Protein AF-A0A8H8D9B3-F1 (afdb_monomer_lite)

Sequence (176 aa):
MEPPSIPLVILVIEILSLIASLVVMVQLITYKSTRGSDQGISGYCIGFIITVSLPLIYLIKLWLFNQAKINNLDVVDYIWAMQKMFVGVQYIPQIMVNLMDDKVNGLHPYWKQLQFGNMAIELVEWIVYGHGVLGDLSFIVPSLPLMIIKDLSLLVVGLQYHLYRHNQPEIHYKEV

pLDDT: mean 77.73, std 14.41, range [35.47, 93.69]

Organism: NCBI:txid273372

Foldseek 3Di:
DPDDDDPPVVVVVVVVVVVVVVVVVVCCVVVVVVADPLDDDDPVVVVVVCVLCVVLVVLVVCVVVVVDPDDPVNSVVSVLLVVLQCLLCVLVSQLVVCVVVVARPDDDPCNLVVVVVVLVVLVCCCVVVVPDDPPPCVSPRRPPVSSVSNVVSSVSSVVSCVRRVPVDDDPPDPDD

Secondary structure (DSSP, 8-state):
----PPPHHHHHHHHHHHHHHHHHHHHHHHTGGGS-SS-S--HHHHHHHHHHHHHHHHHHHHHHTT-S---HHHHHHHHHHHHHHHHHHTTHHHHHHHHHTTS--S--TTHHHHHHHHHHHHHHHHHHHTTTS-TTTTTTSPPHHHHHHHHHHHHHHHHHHHHGGG----------

Radius of gyration: 19.68 Å; chains: 1; bounding box: 45×40×59 Å

Structure (mmCIF, N/CA/C/O backbone):
data_AF-A0A8H8D9B3-F1
#
_entry.id   AF-A0A8H8D9B3-F1
#
loop_
_atom_site.group_PDB
_atom_site.id
_atom_site.type_symbol
_atom_site.label_atom_id
_atom_site.label_alt_id
_atom_site.label_comp_id
_atom_site.label_asym_id
_atom_site.label_entity_id
_atom_site.label_seq_id
_atom_site.pdbx_PDB_ins_code
_atom_site.Cartn_x
_atom_site.Cartn_y
_atom_site.Cartn_z
_atom_site.occupancy
_atom_site.B_iso_or_equiv
_atom_site.auth_seq_id
_atom_site.auth_comp_id
_atom_site.auth_asym_id
_atom_site.auth_atom_id
_atom_site.pdbx_PDB_model_num
ATOM 1 N N . MET A 1 1 ? 5.055 0.680 -33.812 1.00 40.69 1 MET A N 1
ATOM 2 C CA . MET A 1 1 ? 4.527 0.269 -32.500 1.00 40.69 1 MET A CA 1
ATOM 3 C C . MET A 1 1 ? 4.035 1.533 -31.836 1.00 40.69 1 MET A C 1
ATOM 5 O O . MET A 1 1 ? 4.848 2.422 -31.614 1.00 40.69 1 MET A O 1
ATOM 9 N N . GLU A 1 2 ? 2.723 1.673 -31.664 1.00 35.47 2 GLU A N 1
ATOM 10 C CA . GLU A 1 2 ? 2.189 2.752 -30.831 1.00 35.47 2 GLU A CA 1
ATOM 11 C C . GLU A 1 2 ? 2.666 2.537 -29.390 1.00 35.47 2 GLU A C 1
ATOM 13 O O . GLU A 1 2 ? 2.746 1.387 -28.948 1.00 35.47 2 GLU A O 1
ATOM 18 N N . PRO A 1 3 ? 3.053 3.604 -28.674 1.00 45.00 3 PRO A N 1
ATOM 19 C CA . PRO A 1 3 ? 3.399 3.483 -27.270 1.00 45.00 3 PRO A CA 1
ATOM 20 C C . PRO A 1 3 ? 2.162 3.014 -26.489 1.00 45.00 3 PRO A C 1
ATOM 22 O O . PRO A 1 3 ? 1.056 3.468 -26.795 1.00 45.00 3 PRO A O 1
ATOM 25 N N . PRO A 1 4 ? 2.317 2.135 -25.485 1.00 54.22 4 PRO A N 1
ATOM 26 C CA . PRO A 1 4 ? 1.202 1.734 -24.638 1.00 54.22 4 PRO A CA 1
ATOM 27 C C . PRO A 1 4 ? 0.581 2.982 -23.997 1.00 54.22 4 PRO A C 1
ATOM 29 O O . PRO A 1 4 ? 1.232 3.704 -23.241 1.00 54.22 4 PRO A O 1
ATOM 32 N N . SER A 1 5 ? -0.672 3.274 -24.342 1.00 59.72 5 SER A N 1
ATOM 33 C CA . SER A 1 5 ? -1.415 4.408 -23.797 1.00 59.72 5 SER A CA 1
ATOM 34 C C . SER A 1 5 ? -2.150 3.973 -22.533 1.00 59.72 5 SER A C 1
ATOM 36 O O . SER A 1 5 ? -3.022 3.105 -22.598 1.00 59.72 5 SER A O 1
ATOM 38 N N . ILE A 1 6 ? -1.836 4.587 -21.391 1.00 65.81 6 ILE A N 1
ATOM 39 C CA . ILE A 1 6 ? -2.588 4.373 -20.149 1.00 65.81 6 ILE A CA 1
ATOM 40 C C . ILE A 1 6 ? -4.024 4.887 -20.362 1.00 65.81 6 ILE A C 1
ATOM 42 O O . ILE A 1 6 ? -4.196 6.053 -20.732 1.00 65.81 6 ILE A O 1
ATOM 46 N N . PRO A 1 7 ? -5.064 4.065 -20.131 1.00 76.44 7 PRO A N 1
ATOM 47 C CA . PRO A 1 7 ? -6.448 4.507 -20.237 1.00 76.44 7 PRO A CA 1
ATOM 48 C C . PRO A 1 7 ? -6.727 5.718 -19.336 1.00 76.44 7 PRO A C 1
ATOM 50 O O . PRO A 1 7 ? -6.437 5.689 -18.139 1.00 76.44 7 PRO A O 1
ATOM 53 N N . LEU A 1 8 ? -7.358 6.761 -19.888 1.00 78.38 8 LEU A N 1
ATOM 54 C CA . LEU A 1 8 ? -7.696 7.998 -19.164 1.00 78.38 8 LEU A CA 1
ATOM 55 C C . LEU A 1 8 ? -8.462 7.731 -17.857 1.00 78.38 8 LEU A C 1
ATOM 57 O O . LEU A 1 8 ? -8.258 8.418 -16.863 1.00 78.38 8 LEU A O 1
ATOM 61 N N . VAL A 1 9 ? -9.320 6.708 -17.850 1.00 77.69 9 VAL A N 1
ATOM 62 C CA . VAL A 1 9 ? -10.098 6.302 -16.672 1.00 77.69 9 VAL A CA 1
ATOM 63 C C . VAL A 1 9 ? -9.190 5.895 -15.509 1.00 77.69 9 VAL A C 1
ATOM 65 O O . VAL A 1 9 ? -9.434 6.315 -14.382 1.00 77.69 9 VAL A O 1
ATOM 68 N N . ILE A 1 10 ? -8.119 5.140 -15.777 1.00 76.44 10 ILE A N 1
ATOM 69 C CA . ILE A 1 10 ? -7.156 4.718 -14.749 1.00 76.44 10 ILE A CA 1
ATOM 70 C C . ILE A 1 10 ? -6.445 5.945 -14.180 1.00 76.44 10 ILE A C 1
ATOM 72 O O . ILE A 1 10 ? -6.367 6.105 -12.966 1.00 76.44 10 ILE A O 1
ATOM 76 N N . LEU A 1 11 ? -6.017 6.865 -15.050 1.00 78.12 11 LEU A N 1
ATOM 77 C CA . LEU A 1 11 ? -5.363 8.103 -14.628 1.00 78.12 11 LEU A CA 1
ATOM 78 C C . LEU A 1 11 ? -6.261 8.949 -13.709 1.00 78.12 11 LEU A C 1
ATOM 80 O O . LEU A 1 11 ? -5.798 9.464 -12.694 1.00 78.12 11 LEU A O 1
ATOM 84 N N . VAL A 1 12 ? -7.549 9.079 -14.039 1.00 84.69 12 VAL A N 1
ATOM 85 C CA . VAL A 1 12 ? -8.512 9.820 -13.209 1.00 84.69 12 VAL A CA 1
ATOM 86 C C . VAL A 1 12 ? -8.692 9.157 -11.841 1.00 84.69 12 VAL A C 1
ATOM 88 O O . VAL A 1 12 ? -8.694 9.854 -10.827 1.00 84.69 12 VAL A O 1
ATOM 91 N N . ILE A 1 13 ? -8.806 7.826 -11.790 1.00 83.69 13 ILE A N 1
ATOM 92 C CA . ILE A 1 13 ? -8.944 7.076 -10.532 1.00 83.69 13 ILE A CA 1
ATOM 93 C C . ILE A 1 13 ? -7.704 7.248 -9.644 1.00 83.69 13 ILE A C 1
ATOM 95 O O . ILE A 1 13 ? -7.845 7.490 -8.443 1.00 83.69 13 ILE A O 1
ATOM 99 N N . GLU A 1 14 ? -6.503 7.184 -10.218 1.00 82.12 14 GLU A N 1
ATOM 100 C CA . GLU A 1 14 ? -5.243 7.393 -9.493 1.00 82.12 14 GLU A CA 1
ATOM 101 C C . GLU A 1 14 ? -5.147 8.815 -8.918 1.00 82.12 14 GLU A C 1
ATOM 103 O O . GLU A 1 14 ? -4.810 8.999 -7.747 1.00 82.12 14 GLU A O 1
ATOM 108 N N . ILE A 1 15 ? -5.538 9.838 -9.689 1.00 87.94 15 ILE A N 1
ATOM 109 C CA . ILE A 1 15 ? -5.563 11.231 -9.211 1.00 87.94 15 ILE A CA 1
ATOM 110 C C . ILE A 1 15 ? -6.552 11.398 -8.050 1.00 87.94 15 ILE A C 1
ATOM 112 O O . ILE A 1 15 ? -6.224 12.027 -7.042 1.00 87.94 15 ILE A O 1
ATOM 116 N N . LEU A 1 16 ? -7.754 10.827 -8.156 1.00 90.38 16 LEU A N 1
ATOM 117 C CA . LEU A 1 16 ? -8.741 10.877 -7.073 1.00 90.38 16 LEU A CA 1
ATOM 118 C C . LEU A 1 16 ? -8.245 10.147 -5.818 1.00 90.38 16 LEU A C 1
ATOM 120 O O . LEU A 1 16 ? -8.429 10.644 -4.705 1.00 90.38 16 LEU A O 1
ATOM 124 N N . SER A 1 17 ? -7.572 9.010 -5.992 1.00 86.19 17 SER A N 1
ATOM 125 C CA . SER A 1 17 ? -6.984 8.229 -4.897 1.00 86.19 17 SER A CA 1
ATOM 126 C C . SER A 1 17 ? -5.863 8.994 -4.196 1.00 86.19 17 SER A C 1
ATOM 128 O O . SER A 1 17 ? -5.788 9.004 -2.963 1.00 86.19 17 SER A O 1
ATOM 130 N N . LEU A 1 18 ? -5.036 9.707 -4.963 1.00 87.94 18 LEU A N 1
ATOM 131 C CA . LEU A 1 18 ? -4.006 10.594 -4.433 1.00 87.94 18 LEU A CA 1
ATOM 132 C C . LEU A 1 18 ? -4.623 11.729 -3.606 1.00 87.94 18 LEU A C 1
ATOM 134 O O . LEU A 1 18 ? -4.184 11.974 -2.482 1.00 87.94 18 LEU A O 1
ATOM 138 N N . ILE A 1 19 ? -5.664 12.390 -4.122 1.00 93.06 19 ILE A N 1
ATOM 139 C CA . ILE A 1 19 ? -6.368 13.463 -3.403 1.00 93.06 19 ILE A CA 1
ATOM 140 C C . ILE A 1 19 ? -6.949 12.933 -2.087 1.00 93.06 19 ILE A C 1
ATOM 142 O O . ILE A 1 19 ? -6.719 13.529 -1.035 1.00 93.06 19 ILE A O 1
ATOM 146 N N . ALA A 1 20 ? -7.649 11.795 -2.118 1.00 90.50 20 ALA A N 1
ATOM 147 C CA . ALA A 1 20 ? -8.200 11.170 -0.916 1.00 90.50 20 ALA A CA 1
ATOM 148 C C . ALA A 1 20 ? -7.103 10.838 0.112 1.00 90.50 20 ALA A C 1
ATOM 150 O O . ALA A 1 20 ? -7.247 11.142 1.297 1.00 90.50 20 ALA A O 1
ATOM 151 N N . SER A 1 21 ? -5.973 10.291 -0.344 1.00 86.81 21 SER A N 1
ATOM 152 C CA . SER A 1 21 ? -4.827 9.961 0.511 1.00 86.81 21 SER A CA 1
ATOM 153 C C . SER A 1 21 ? -4.216 11.204 1.163 1.00 86.81 21 SER A C 1
ATOM 155 O O . SER A 1 21 ? -3.914 11.185 2.356 1.00 86.81 21 SER A O 1
ATOM 157 N N . LEU A 1 22 ? -4.082 12.308 0.420 1.00 90.38 22 LEU A N 1
ATOM 158 C CA . LEU A 1 22 ? -3.598 13.585 0.952 1.00 90.38 22 LEU A CA 1
ATOM 159 C C . LEU A 1 22 ? -4.545 14.155 2.011 1.00 90.38 22 LEU A C 1
ATOM 161 O O . LEU A 1 22 ? -4.083 14.608 3.056 1.00 90.38 22 LEU A O 1
ATOM 165 N N . VAL A 1 23 ? -5.860 14.090 1.780 1.00 90.25 23 VAL A N 1
ATOM 166 C CA . VAL A 1 23 ? -6.866 14.536 2.757 1.00 90.25 23 VAL A CA 1
ATOM 167 C C . VAL A 1 23 ? -6.754 13.739 4.057 1.00 90.25 23 VAL A C 1
ATOM 169 O O . VAL A 1 23 ? -6.704 14.339 5.132 1.00 90.25 23 VAL A O 1
ATOM 172 N N . VAL A 1 24 ? -6.642 12.409 3.979 1.00 85.75 24 VAL A N 1
ATOM 173 C CA . VAL A 1 24 ? -6.443 11.551 5.162 1.00 85.75 24 VAL A CA 1
ATOM 174 C C . VAL A 1 24 ? -5.131 11.893 5.873 1.00 85.75 24 VAL A C 1
ATOM 176 O O . VAL A 1 24 ? -5.094 11.987 7.100 1.00 85.75 24 VAL A O 1
ATOM 179 N N . MET A 1 25 ? -4.055 12.147 5.125 1.00 85.00 25 MET A N 1
ATOM 180 C CA . MET A 1 25 ? -2.764 12.530 5.700 1.00 85.00 25 MET A CA 1
ATOM 181 C C . MET A 1 25 ? -2.847 13.863 6.459 1.00 85.00 25 MET A C 1
ATOM 183 O O . MET A 1 25 ? -2.350 13.972 7.580 1.00 85.00 25 MET A O 1
ATOM 187 N N . VAL A 1 26 ? -3.531 14.860 5.889 1.00 87.25 26 VAL A N 1
ATOM 188 C CA . VAL A 1 26 ? -3.797 16.145 6.552 1.00 87.25 26 VAL A CA 1
ATOM 189 C C . VAL A 1 26 ? -4.636 15.935 7.812 1.00 87.25 26 VAL A C 1
ATOM 191 O O . VAL A 1 26 ? -4.305 16.493 8.856 1.00 87.25 26 VAL A O 1
ATOM 194 N N . GLN A 1 27 ? -5.671 15.091 7.766 1.00 84.31 27 GLN A N 1
ATOM 195 C CA . GLN A 1 27 ? -6.473 14.765 8.948 1.00 84.31 27 GLN A CA 1
ATOM 196 C C . GLN A 1 27 ? -5.632 14.138 10.067 1.00 84.31 27 GLN A C 1
ATOM 198 O O . GLN A 1 27 ? -5.770 14.549 11.217 1.00 84.31 27 GLN A O 1
ATOM 203 N N . LEU A 1 28 ? -4.716 13.217 9.751 1.00 79.31 28 LEU A N 1
ATOM 204 C CA . LEU A 1 28 ? -3.810 12.618 10.742 1.00 79.31 28 LEU A CA 1
ATOM 205 C C . LEU A 1 28 ? -2.885 13.654 11.406 1.00 79.31 28 LEU A C 1
ATOM 207 O O . LEU A 1 28 ? -2.519 13.502 12.574 1.00 79.31 28 LEU A O 1
ATOM 211 N N . ILE A 1 29 ? -2.503 14.711 10.682 1.00 83.12 29 ILE A N 1
ATOM 212 C CA . ILE A 1 29 ? -1.671 15.801 11.211 1.00 83.12 29 ILE A CA 1
ATOM 213 C C . ILE A 1 29 ? -2.503 16.788 12.042 1.00 83.12 29 ILE A C 1
ATOM 215 O O . ILE A 1 29 ? -2.019 17.261 13.073 1.00 83.12 29 ILE A O 1
ATOM 219 N N . THR A 1 30 ? -3.729 17.096 11.618 1.00 85.06 30 THR A N 1
ATOM 220 C CA . THR A 1 30 ? -4.612 18.059 12.293 1.00 85.06 30 THR A CA 1
ATOM 221 C C . THR A 1 30 ? -5.234 17.472 13.561 1.00 85.06 30 THR A C 1
ATOM 223 O O . THR A 1 30 ? -5.217 18.113 14.608 1.00 85.06 30 THR A O 1
ATOM 226 N N . TYR A 1 31 ? -5.721 16.230 13.518 1.00 78.56 31 TYR A N 1
ATOM 227 C CA . TYR A 1 31 ? -6.443 15.584 14.622 1.00 78.56 31 TYR A CA 1
ATOM 228 C C . TYR A 1 31 ? -5.543 14.711 15.506 1.00 78.56 31 TYR A C 1
ATOM 230 O O . TYR A 1 31 ? -5.946 13.646 15.980 1.00 78.56 31 TYR A O 1
ATOM 238 N N . LYS A 1 32 ? -4.322 15.183 15.788 1.00 74.50 32 LYS A N 1
ATOM 239 C CA . LYS A 1 32 ? -3.352 14.479 16.649 1.00 74.50 32 LYS A CA 1
ATOM 240 C C . LYS A 1 32 ? -3.895 14.144 18.039 1.00 74.50 32 LYS A C 1
ATOM 242 O O . LYS A 1 32 ? -3.459 13.162 18.623 1.00 74.50 32 LYS A O 1
ATOM 247 N N . SER A 1 33 ? -4.838 14.929 18.560 1.00 71.25 33 SER A N 1
ATOM 248 C CA . SER A 1 33 ? -5.466 14.706 19.869 1.00 71.25 33 SER A CA 1
ATOM 249 C C . SER A 1 33 ? -6.390 13.484 19.924 1.00 71.25 33 SER A C 1
ATOM 251 O O . SER A 1 33 ? -6.690 13.018 21.016 1.00 71.25 33 SER A O 1
ATOM 253 N N . THR A 1 34 ? -6.837 12.970 18.773 1.00 70.81 34 THR A N 1
ATOM 254 C CA . THR A 1 34 ? -7.728 11.794 18.671 1.00 70.81 34 THR A CA 1
ATOM 255 C C . THR A 1 34 ? -6.976 10.481 18.439 1.00 70.81 34 THR A C 1
ATOM 257 O O . THR A 1 34 ? -7.575 9.408 18.409 1.00 70.81 34 THR A O 1
ATOM 260 N N . ARG A 1 35 ? -5.653 10.569 18.270 1.00 69.38 35 ARG A N 1
ATOM 261 C CA . ARG A 1 35 ? -4.747 9.447 18.025 1.00 69.38 35 ARG A CA 1
ATOM 262 C C . ARG A 1 35 ? -4.555 8.646 19.320 1.00 69.38 35 ARG A C 1
ATOM 264 O O . ARG A 1 35 ? -4.325 9.235 20.374 1.00 69.38 35 ARG A O 1
ATOM 271 N N . GLY A 1 36 ? -4.624 7.315 19.235 1.00 66.88 36 GLY A N 1
ATOM 272 C CA . GLY A 1 36 ? -4.219 6.42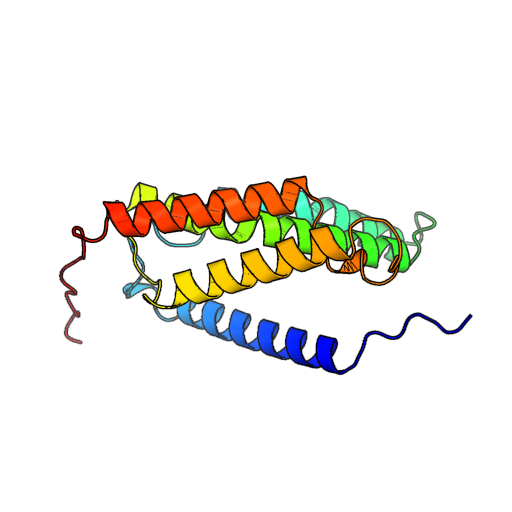2 20.331 1.00 66.88 36 GLY A CA 1
ATOM 273 C C . GLY A 1 36 ? -2.746 6.615 20.721 1.00 66.88 36 GLY A C 1
ATOM 274 O O . GLY A 1 36 ? -1.968 7.151 19.931 1.00 66.88 36 GLY A O 1
ATOM 275 N N . SER A 1 37 ? -2.355 6.170 21.919 1.00 68.94 37 SER A N 1
ATOM 276 C CA . SER A 1 37 ? -0.962 6.230 22.400 1.00 68.94 37 SER A CA 1
ATO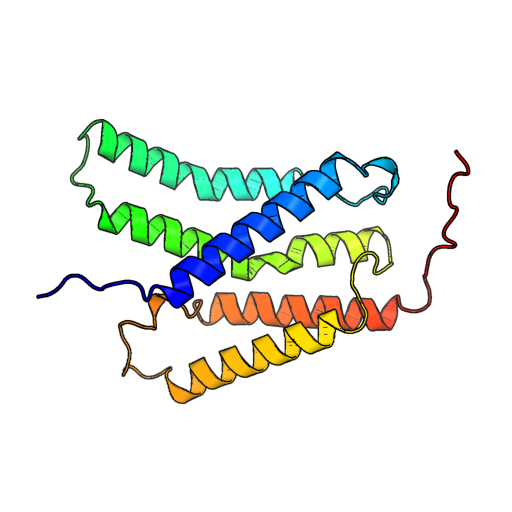M 277 C C . SER A 1 37 ? 0.019 5.599 21.413 1.00 68.94 37 SER A C 1
ATOM 279 O O . SER A 1 37 ? 1.091 6.153 21.173 1.00 68.94 37 SER A O 1
ATOM 281 N N . ASP A 1 38 ? -0.400 4.496 20.794 1.00 70.44 38 ASP A N 1
ATOM 282 C CA . ASP A 1 38 ? 0.433 3.653 19.936 1.00 70.44 38 ASP A CA 1
ATOM 283 C C . ASP A 1 38 ? 0.128 3.828 18.444 1.00 70.44 38 ASP A C 1
ATOM 285 O O . ASP A 1 38 ? 0.841 3.337 17.567 1.00 70.44 38 ASP A O 1
ATOM 289 N N . GLN A 1 39 ? -0.911 4.598 18.121 1.00 71.19 39 GLN A N 1
ATOM 290 C CA . GLN A 1 39 ? -1.177 4.999 16.748 1.00 71.19 39 GLN A CA 1
ATOM 291 C C . GLN A 1 39 ? -0.098 5.962 16.289 1.00 71.19 39 GLN A C 1
ATOM 293 O O . GLN A 1 39 ? 0.402 6.706 17.113 1.00 71.19 39 GLN A O 1
ATOM 298 N N . GLY A 1 40 ? 0.228 5.957 14.993 1.00 69.56 40 GLY A N 1
ATOM 299 C CA . GLY A 1 40 ? 0.910 6.970 14.172 1.00 69.56 40 GLY A CA 1
ATOM 300 C C . GLY A 1 40 ? 2.366 6.698 13.782 1.00 69.56 40 GLY A C 1
ATOM 301 O O . GLY A 1 40 ? 2.720 5.542 13.602 1.00 69.56 40 GLY A O 1
ATOM 302 N N . ILE A 1 41 ? 3.159 7.737 13.456 1.00 71.88 41 ILE A N 1
ATOM 303 C CA . ILE A 1 41 ? 4.347 7.549 12.590 1.00 71.88 41 ILE A CA 1
ATOM 304 C C . ILE A 1 41 ? 5.393 6.628 13.241 1.00 71.88 41 ILE A C 1
ATOM 306 O O . ILE A 1 41 ? 6.125 7.035 14.140 1.00 71.88 41 ILE A O 1
ATOM 310 N N . SER A 1 42 ? 5.466 5.393 12.743 1.00 78.06 42 SER A N 1
ATOM 311 C CA . SER A 1 42 ? 6.380 4.356 13.215 1.00 78.06 42 SER A CA 1
ATOM 312 C C . SER A 1 42 ? 7.765 4.513 12.588 1.00 78.06 42 SER A C 1
ATOM 314 O O . SER A 1 42 ? 7.902 4.582 11.364 1.00 78.06 42 SER A O 1
ATOM 316 N N . GLY A 1 43 ? 8.807 4.497 13.426 1.00 81.06 43 GLY A N 1
ATOM 317 C CA . GLY A 1 43 ? 10.203 4.522 12.976 1.00 81.06 43 GLY A CA 1
ATOM 318 C C . GLY A 1 43 ? 10.559 3.343 12.065 1.00 81.06 43 GLY A C 1
ATOM 319 O O . GLY A 1 43 ? 11.309 3.520 11.110 1.00 81.06 43 GLY A O 1
ATOM 320 N N . TYR A 1 44 ? 9.958 2.167 12.284 1.00 84.25 44 TYR A N 1
ATOM 321 C CA . TYR A 1 44 ? 10.142 1.003 11.410 1.00 84.25 44 TYR A CA 1
ATOM 322 C C . TYR A 1 44 ? 9.548 1.227 10.016 1.00 84.25 44 TYR A C 1
ATOM 324 O O . TYR A 1 44 ? 10.176 0.876 9.020 1.00 84.25 44 TYR A O 1
ATOM 332 N N . CYS A 1 45 ? 8.374 1.862 9.932 1.00 84.62 45 CYS A N 1
ATOM 333 C CA . CYS A 1 45 ? 7.762 2.216 8.649 1.00 84.62 45 CYS A CA 1
ATOM 334 C C . CYS A 1 45 ? 8.590 3.278 7.912 1.00 84.62 45 CYS A C 1
ATOM 336 O O . CYS A 1 45 ? 8.788 3.162 6.706 1.00 84.62 45 CYS A O 1
ATOM 338 N N . ILE A 1 46 ? 9.129 4.272 8.629 1.00 87.69 46 ILE A N 1
ATOM 339 C CA . ILE A 1 46 ? 10.061 5.253 8.049 1.00 87.69 46 ILE A CA 1
ATOM 340 C C . ILE A 1 46 ? 11.313 4.549 7.517 1.00 87.69 46 ILE A C 1
ATOM 342 O O . ILE A 1 46 ? 11.700 4.779 6.375 1.00 87.69 46 ILE A O 1
ATOM 346 N N . GLY A 1 47 ? 11.929 3.677 8.322 1.00 90.31 47 GLY A N 1
ATOM 347 C CA . GLY A 1 47 ? 13.111 2.914 7.924 1.00 90.31 47 GLY A CA 1
ATOM 348 C C . GLY A 1 47 ? 12.856 2.092 6.663 1.00 90.31 47 GLY A C 1
ATOM 349 O O . GLY A 1 47 ? 13.627 2.178 5.714 1.00 90.31 47 GLY A O 1
ATOM 350 N N . PHE A 1 48 ? 11.724 1.388 6.608 1.00 89.00 48 PHE A N 1
ATOM 351 C CA . PHE A 1 48 ? 11.284 0.649 5.427 1.00 89.00 48 PHE A CA 1
ATOM 352 C C . PHE A 1 48 ? 11.132 1.548 4.191 1.00 89.00 48 PHE A C 1
ATOM 354 O O . PHE A 1 48 ? 11.695 1.238 3.142 1.00 89.00 48 PHE A O 1
ATOM 361 N N . ILE A 1 49 ? 10.440 2.688 4.313 1.00 90.50 49 ILE A N 1
ATOM 362 C CA . ILE A 1 49 ? 10.279 3.651 3.212 1.00 90.50 49 ILE A CA 1
ATOM 363 C C . ILE A 1 49 ? 11.647 4.131 2.718 1.00 90.50 49 ILE A C 1
ATOM 365 O O . ILE A 1 49 ? 11.879 4.154 1.510 1.00 90.50 49 ILE A O 1
ATOM 369 N N . ILE A 1 50 ? 12.569 4.469 3.626 1.00 93.25 50 ILE A N 1
ATOM 370 C CA . ILE A 1 50 ? 13.930 4.895 3.277 1.00 93.25 50 ILE A CA 1
ATOM 371 C C . ILE A 1 50 ? 14.661 3.781 2.524 1.00 93.25 50 ILE A C 1
ATOM 373 O O . ILE A 1 50 ? 15.193 4.033 1.445 1.00 93.25 50 ILE A O 1
ATOM 377 N N . THR A 1 51 ? 14.660 2.552 3.042 1.00 93.06 51 THR A N 1
ATOM 378 C CA . THR A 1 51 ? 15.340 1.412 2.412 1.00 93.06 51 THR A CA 1
ATOM 379 C C . THR A 1 51 ? 14.833 1.150 0.996 1.00 93.06 51 THR A C 1
ATOM 381 O O . THR A 1 51 ? 15.638 0.921 0.099 1.00 93.06 51 THR A O 1
ATOM 384 N N . VAL A 1 52 ? 13.520 1.228 0.773 1.00 90.62 52 VAL A N 1
ATOM 385 C CA . VAL A 1 52 ? 12.910 0.998 -0.547 1.00 90.62 52 VAL A CA 1
ATOM 386 C C . VAL A 1 52 ? 13.142 2.178 -1.504 1.00 90.62 52 VAL A C 1
ATOM 388 O O . VAL A 1 52 ? 13.313 1.975 -2.707 1.00 90.62 52 VAL A O 1
ATOM 391 N N . SER A 1 53 ? 13.194 3.408 -0.982 1.00 91.50 53 SER A N 1
ATOM 392 C CA . SER A 1 53 ? 13.367 4.632 -1.784 1.00 91.50 53 SER A CA 1
ATOM 393 C C . SER A 1 53 ? 14.828 4.929 -2.134 1.00 91.50 53 SER A C 1
ATOM 395 O O . SER A 1 53 ? 15.099 5.598 -3.129 1.00 91.50 53 SER A O 1
ATOM 397 N N . LEU A 1 54 ? 15.789 4.441 -1.344 1.00 93.69 54 LEU A N 1
ATOM 398 C CA . LEU A 1 54 ? 17.220 4.685 -1.557 1.00 93.69 54 LEU A CA 1
ATOM 399 C C . LEU A 1 54 ? 17.717 4.243 -2.948 1.00 93.69 54 LEU A C 1
ATOM 401 O O . LEU A 1 54 ? 18.387 5.046 -3.605 1.00 93.69 54 LEU A O 1
ATOM 405 N N . PRO A 1 55 ? 17.386 3.037 -3.454 1.00 91.31 55 PRO A N 1
ATOM 406 C CA . PRO A 1 55 ? 17.781 2.646 -4.802 1.00 91.31 55 PRO A CA 1
ATOM 407 C C . PRO A 1 55 ? 17.099 3.487 -5.888 1.00 91.31 55 PRO A C 1
ATOM 409 O O . PRO A 1 55 ? 17.746 3.784 -6.886 1.00 91.31 55 PRO A O 1
ATOM 412 N N . LEU A 1 56 ? 15.859 3.957 -5.685 1.00 90.38 56 LEU A N 1
ATOM 413 C CA . LEU A 1 56 ? 15.210 4.889 -6.620 1.00 90.38 56 LEU A CA 1
ATOM 414 C C . LEU A 1 56 ? 15.986 6.206 -6.709 1.00 90.38 56 LEU A C 1
ATOM 416 O O . LEU A 1 56 ? 16.285 6.675 -7.803 1.00 90.38 56 LEU A O 1
ATOM 420 N N . ILE A 1 57 ? 16.360 6.785 -5.564 1.00 91.44 57 ILE A N 1
ATOM 421 C CA . ILE A 1 57 ? 17.174 8.010 -5.516 1.00 91.44 57 ILE A CA 1
ATOM 422 C C . ILE A 1 57 ? 18.510 7.786 -6.234 1.00 91.44 57 ILE A C 1
ATOM 424 O O . ILE A 1 57 ? 18.976 8.651 -6.978 1.00 91.44 57 ILE A O 1
ATOM 428 N N . TYR A 1 58 ? 19.119 6.614 -6.045 1.00 90.94 58 TYR A N 1
ATOM 429 C CA . TYR A 1 58 ? 20.357 6.246 -6.720 1.00 90.94 58 TYR A CA 1
ATOM 430 C C . TYR A 1 58 ? 20.183 6.107 -8.243 1.00 90.94 58 TYR A C 1
ATOM 432 O O . TYR A 1 58 ? 20.997 6.652 -8.989 1.00 90.94 58 TYR A O 1
ATOM 440 N N . LEU A 1 59 ? 19.109 5.465 -8.715 1.00 89.00 59 LEU A N 1
ATOM 441 C CA . LEU A 1 5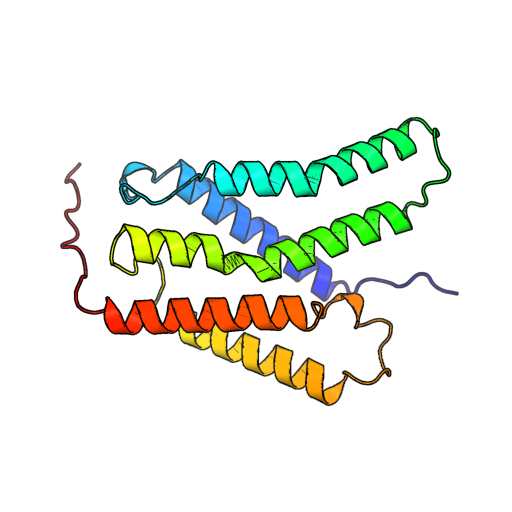9 ? 18.777 5.360 -10.141 1.00 89.00 59 LEU A CA 1
ATOM 442 C C . LEU A 1 59 ? 18.526 6.737 -10.764 1.00 89.00 59 LEU A C 1
ATOM 444 O O . LEU A 1 59 ? 19.100 7.051 -11.805 1.00 89.00 59 LEU A O 1
ATOM 448 N N . ILE A 1 60 ? 17.748 7.595 -10.097 1.00 88.31 60 ILE A N 1
ATOM 449 C CA . ILE A 1 60 ? 17.491 8.972 -10.542 1.00 88.31 60 ILE A CA 1
ATOM 450 C C . ILE A 1 60 ? 18.800 9.757 -10.638 1.00 88.31 60 ILE A C 1
ATOM 452 O O . ILE A 1 60 ? 19.020 10.465 -11.617 1.00 88.31 60 ILE A O 1
ATOM 456 N N . LYS A 1 61 ? 19.701 9.617 -9.659 1.00 90.94 61 LYS A N 1
ATOM 457 C CA . LYS A 1 61 ? 21.028 10.240 -9.713 1.00 90.94 61 LYS A CA 1
ATOM 458 C C . LYS A 1 61 ? 21.807 9.757 -10.939 1.00 90.94 61 LYS A C 1
ATOM 460 O O . LYS A 1 61 ? 22.298 10.576 -11.710 1.00 90.94 61 LYS A O 1
ATOM 465 N N . LEU A 1 62 ? 21.938 8.445 -11.124 1.00 88.81 62 LEU A N 1
ATOM 466 C CA . LEU A 1 62 ? 22.676 7.880 -12.256 1.00 88.81 62 LEU A CA 1
ATOM 467 C C . LEU A 1 62 ? 22.105 8.342 -13.608 1.00 88.81 62 LEU A C 1
ATOM 469 O O . LEU A 1 62 ? 22.883 8.607 -14.526 1.00 88.81 62 LEU A O 1
ATOM 473 N N . TRP A 1 63 ? 20.780 8.488 -13.695 1.00 85.38 63 TRP A N 1
ATOM 474 C CA . TRP A 1 63 ? 20.064 9.005 -14.859 1.00 85.38 63 TRP A CA 1
ATOM 475 C C . TRP A 1 63 ? 20.337 10.498 -15.098 1.00 85.38 63 TRP A C 1
ATOM 477 O O . TRP A 1 63 ? 20.808 10.867 -16.169 1.00 85.38 63 TRP A O 1
ATOM 487 N N . LEU A 1 64 ? 20.151 11.356 -14.086 1.00 87.75 64 LEU A N 1
ATOM 488 C CA . LEU A 1 64 ? 20.373 12.808 -14.193 1.00 87.75 64 LEU A CA 1
ATOM 489 C C . LEU A 1 64 ? 21.820 13.170 -14.555 1.00 87.75 64 LEU A C 1
ATOM 491 O O . LEU A 1 64 ? 22.056 14.136 -15.278 1.00 87.75 64 LEU A O 1
ATOM 495 N N . PHE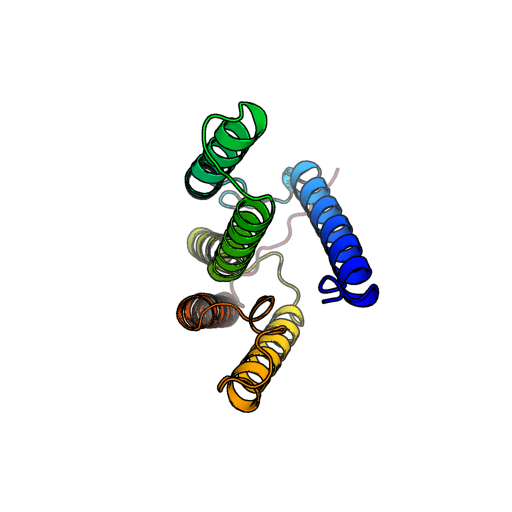 A 1 65 ? 22.791 12.409 -14.045 1.00 90.38 65 PHE A N 1
ATOM 496 C CA . PHE A 1 65 ? 24.216 12.656 -14.279 1.00 90.38 65 PHE A CA 1
ATOM 497 C C . PHE A 1 65 ? 24.801 11.832 -15.438 1.00 90.38 65 PHE A C 1
ATOM 499 O O . PHE A 1 65 ? 26.017 11.859 -15.627 1.00 90.38 65 PHE A O 1
ATOM 506 N N . ASN A 1 66 ? 23.974 11.107 -16.206 1.00 83.38 66 ASN A N 1
ATOM 507 C CA . ASN A 1 66 ? 24.396 10.254 -17.328 1.00 83.38 66 ASN A CA 1
ATOM 508 C C . ASN A 1 66 ? 25.547 9.284 -16.977 1.00 83.38 66 ASN A C 1
ATOM 510 O O . ASN A 1 66 ? 26.414 8.996 -17.802 1.00 83.38 66 ASN A O 1
ATOM 514 N N . GLN A 1 67 ? 25.581 8.787 -15.738 1.00 84.44 67 GLN A N 1
ATOM 515 C CA . GLN A 1 67 ? 26.659 7.921 -15.236 1.00 84.44 67 GLN A CA 1
ATOM 516 C C . GLN A 1 67 ? 26.474 6.452 -15.644 1.00 84.44 67 GLN A C 1
ATOM 518 O O . GLN A 1 67 ? 27.416 5.665 -15.570 1.00 84.44 67 GLN A O 1
ATOM 523 N N . ALA A 1 68 ? 25.271 6.086 -16.086 1.00 80.69 68 ALA A N 1
ATOM 524 C CA . ALA A 1 68 ? 24.925 4.771 -16.607 1.00 80.69 68 ALA A CA 1
ATOM 525 C C . ALA A 1 68 ? 23.878 4.907 -17.724 1.00 80.69 68 ALA A C 1
ATOM 527 O O . ALA A 1 68 ? 23.161 5.906 -17.797 1.00 80.69 68 ALA A O 1
ATOM 528 N N . LYS A 1 69 ? 23.763 3.890 -18.586 1.00 79.69 69 LYS A N 1
ATOM 529 C CA . LYS A 1 69 ? 22.666 3.791 -19.560 1.00 79.69 69 LYS A CA 1
ATOM 530 C C . LYS A 1 69 ? 21.391 3.354 -18.834 1.00 79.69 69 LYS A C 1
ATOM 532 O O . LYS A 1 69 ? 21.065 2.175 -18.848 1.00 79.69 69 LYS A O 1
ATOM 537 N N . ILE A 1 70 ? 20.729 4.296 -18.170 1.00 79.81 70 ILE A N 1
ATOM 538 C CA . ILE A 1 70 ? 19.414 4.088 -17.557 1.00 79.81 70 ILE A CA 1
ATOM 539 C C . ILE A 1 70 ? 18.358 4.576 -18.535 1.00 79.81 70 ILE A C 1
ATOM 541 O O . ILE A 1 70 ? 18.392 5.726 -18.975 1.00 79.81 70 ILE A O 1
ATOM 545 N N . ASN A 1 71 ? 17.431 3.695 -18.883 1.00 82.00 71 ASN A N 1
ATOM 546 C CA . ASN A 1 71 ? 16.269 4.048 -19.670 1.00 82.00 71 ASN A CA 1
ATOM 547 C C . ASN A 1 71 ? 15.177 4.614 -18.751 1.00 82.00 71 ASN A C 1
ATOM 549 O O . ASN A 1 71 ? 15.048 4.215 -17.596 1.00 82.00 71 ASN A O 1
ATOM 553 N N . ASN A 1 72 ? 14.336 5.509 -19.270 1.00 80.44 72 ASN A N 1
ATOM 554 C CA . ASN A 1 72 ? 13.177 6.013 -18.527 1.00 80.44 72 ASN A CA 1
ATOM 555 C C . ASN A 1 72 ? 12.241 4.868 -18.104 1.00 80.44 72 ASN A C 1
ATOM 557 O O . ASN A 1 72 ? 11.609 4.952 -17.055 1.00 80.44 72 ASN A O 1
ATOM 561 N N . LEU A 1 73 ? 12.196 3.792 -18.898 1.00 81.19 73 LEU A N 1
ATOM 562 C CA . LEU A 1 73 ? 11.468 2.566 -18.568 1.00 81.19 73 LEU A CA 1
ATOM 563 C C . LEU A 1 73 ? 11.976 1.916 -17.273 1.00 81.19 73 LEU A C 1
ATOM 565 O O . LEU A 1 73 ? 11.154 1.528 -16.456 1.00 81.19 73 LEU A O 1
ATOM 569 N N . ASP A 1 74 ? 13.287 1.906 -17.016 1.00 81.94 74 ASP A N 1
ATOM 570 C CA . ASP A 1 74 ? 13.848 1.297 -15.799 1.00 81.94 74 ASP A CA 1
ATOM 571 C C . ASP A 1 74 ? 13.391 2.044 -14.532 1.00 81.94 74 ASP A C 1
ATOM 573 O O . ASP A 1 74 ? 13.144 1.447 -13.484 1.00 81.94 74 ASP A O 1
ATOM 577 N N . VAL A 1 75 ? 13.258 3.372 -14.628 1.00 83.38 75 VAL A N 1
ATOM 578 C CA . VAL A 1 75 ? 12.761 4.213 -13.528 1.00 83.38 75 VAL A CA 1
ATOM 579 C C . VAL A 1 75 ? 11.275 3.954 -13.286 1.00 83.38 75 VAL A C 1
ATOM 581 O O . VAL A 1 75 ? 10.856 3.821 -12.135 1.00 83.38 75 VAL A O 1
ATOM 584 N N . VAL A 1 76 ? 10.484 3.859 -14.358 1.00 83.56 76 VAL A N 1
ATOM 585 C CA . VAL A 1 76 ? 9.050 3.548 -14.278 1.00 83.56 76 VAL A CA 1
ATOM 586 C C . VAL A 1 76 ? 8.832 2.158 -13.680 1.00 83.56 76 VAL A C 1
ATOM 588 O O . VAL A 1 76 ? 8.044 2.029 -12.745 1.00 83.56 76 VAL A O 1
ATOM 591 N N . ASP A 1 77 ? 9.577 1.151 -14.134 1.00 83.12 77 ASP A N 1
ATOM 592 C CA . ASP A 1 77 ? 9.500 -0.220 -13.622 1.00 83.12 77 ASP A CA 1
ATOM 593 C C . ASP A 1 77 ? 9.855 -0.289 -12.133 1.00 83.12 77 ASP A C 1
ATOM 595 O O . ASP A 1 77 ? 9.208 -1.005 -11.363 1.00 83.12 77 ASP A O 1
ATOM 599 N N . TYR A 1 78 ? 10.841 0.497 -11.689 1.00 86.44 78 TYR A N 1
ATOM 600 C CA . TYR A 1 78 ? 11.191 0.562 -10.274 1.00 86.44 78 TYR A CA 1
ATOM 601 C C . TYR A 1 78 ? 10.087 1.219 -9.434 1.00 86.44 78 TYR A C 1
ATOM 603 O O . TYR A 1 78 ? 9.701 0.675 -8.398 1.00 86.44 78 TYR A O 1
ATOM 611 N N . ILE A 1 79 ? 9.542 2.361 -9.872 1.00 85.88 79 ILE A N 1
ATOM 612 C CA . ILE A 1 79 ? 8.410 3.027 -9.198 1.00 85.88 79 ILE A CA 1
ATOM 613 C C . ILE A 1 79 ? 7.220 2.067 -9.096 1.00 85.88 79 ILE A C 1
ATOM 615 O O . ILE A 1 79 ? 6.578 1.959 -8.050 1.00 85.88 79 ILE A O 1
ATOM 619 N N . TRP A 1 80 ? 6.970 1.316 -10.162 1.00 82.12 80 TRP A N 1
ATOM 620 C CA . TRP A 1 80 ? 5.915 0.321 -10.218 1.00 82.12 80 TRP A CA 1
ATOM 621 C C . TRP A 1 80 ? 6.132 -0.831 -9.229 1.00 82.12 80 TRP A C 1
ATOM 623 O O . TRP A 1 80 ? 5.225 -1.224 -8.488 1.00 82.12 80 TRP A O 1
ATOM 633 N N . ALA A 1 81 ? 7.355 -1.362 -9.163 1.00 82.75 81 ALA A N 1
ATOM 634 C CA . ALA A 1 81 ? 7.727 -2.385 -8.193 1.00 82.75 81 ALA A CA 1
ATOM 635 C C . ALA A 1 81 ? 7.554 -1.887 -6.747 1.00 82.75 81 ALA A C 1
ATOM 637 O O . ALA A 1 81 ? 7.030 -2.620 -5.904 1.00 82.75 81 ALA A O 1
ATOM 638 N N . MET A 1 82 ? 7.918 -0.627 -6.471 1.00 88.12 82 MET A N 1
ATOM 639 C CA . MET A 1 82 ? 7.673 0.007 -5.173 1.00 88.12 82 MET A CA 1
ATOM 640 C C . MET A 1 82 ? 6.179 0.056 -4.846 1.00 88.12 82 MET A C 1
ATOM 642 O O . MET A 1 82 ? 5.792 -0.343 -3.750 1.00 88.12 82 MET A O 1
ATOM 646 N N . GLN A 1 83 ? 5.333 0.500 -5.782 1.00 85.12 83 GLN A N 1
ATOM 647 C CA . GLN A 1 83 ? 3.881 0.556 -5.583 1.00 85.12 83 GLN A CA 1
ATOM 648 C C . GLN A 1 83 ? 3.317 -0.820 -5.208 1.00 85.12 83 GLN A C 1
ATOM 650 O O . GLN A 1 83 ? 2.631 -0.942 -4.192 1.00 85.12 83 GLN A O 1
ATOM 655 N N . LYS A 1 84 ? 3.668 -1.874 -5.959 1.00 81.44 84 LYS A N 1
ATOM 656 C CA . LYS A 1 84 ? 3.256 -3.258 -5.656 1.00 81.44 84 LYS A CA 1
ATOM 657 C C . LYS A 1 84 ? 3.677 -3.693 -4.255 1.00 81.44 84 LYS A C 1
ATOM 659 O O . LYS A 1 84 ? 2.894 -4.309 -3.533 1.00 81.44 84 LYS A O 1
ATOM 664 N N . MET A 1 85 ? 4.904 -3.363 -3.863 1.00 85.81 85 MET A N 1
ATOM 665 C CA . MET A 1 85 ? 5.437 -3.683 -2.544 1.00 85.81 85 MET A CA 1
ATOM 666 C C . MET A 1 85 ? 4.670 -2.961 -1.429 1.00 85.81 85 MET A C 1
ATOM 668 O O . MET A 1 85 ? 4.271 -3.612 -0.466 1.00 85.81 85 MET A O 1
ATOM 672 N N . PHE A 1 86 ? 4.406 -1.656 -1.571 1.00 88.12 86 PHE A N 1
ATOM 673 C CA . PHE A 1 86 ? 3.639 -0.880 -0.590 1.00 88.12 86 PHE A CA 1
ATOM 674 C C . PHE A 1 86 ? 2.200 -1.377 -0.446 1.00 88.12 86 PHE A C 1
ATOM 676 O O . PHE A 1 86 ? 1.742 -1.561 0.680 1.00 88.12 86 PHE A O 1
ATOM 683 N N . VAL A 1 87 ? 1.515 -1.661 -1.558 1.00 84.44 87 VAL A N 1
ATOM 684 C CA . VAL A 1 87 ? 0.163 -2.245 -1.545 1.00 84.44 87 VAL A CA 1
ATOM 685 C C . VAL A 1 87 ? 0.165 -3.603 -0.840 1.00 84.44 87 VAL A C 1
ATOM 687 O O . VAL A 1 87 ? -0.721 -3.879 -0.035 1.00 84.44 87 VAL A O 1
ATOM 690 N N . GLY A 1 88 ? 1.188 -4.431 -1.072 1.00 84.50 88 GLY A N 1
ATOM 691 C CA . GLY A 1 88 ? 1.327 -5.734 -0.421 1.00 84.50 88 GLY A CA 1
ATOM 692 C C . GLY A 1 88 ? 1.430 -5.658 1.106 1.00 84.50 88 GLY A C 1
ATOM 693 O O . GLY A 1 88 ? 0.915 -6.527 1.803 1.00 84.50 88 GLY A O 1
ATOM 694 N N . VAL A 1 89 ? 2.057 -4.605 1.642 1.00 87.50 89 VAL A N 1
ATOM 695 C CA . VAL A 1 89 ? 2.303 -4.444 3.090 1.00 87.50 89 VAL A CA 1
ATOM 696 C C . VAL A 1 89 ? 1.380 -3.431 3.774 1.00 87.50 89 VAL A C 1
ATOM 698 O O . VAL A 1 89 ? 1.533 -3.172 4.968 1.00 87.50 89 VAL A O 1
ATOM 701 N N . GLN A 1 90 ? 0.407 -2.864 3.057 1.00 87.50 90 GLN A N 1
ATOM 702 C CA . GLN A 1 90 ? -0.376 -1.706 3.512 1.00 87.50 90 GLN A CA 1
ATOM 703 C C . GLN A 1 90 ? -1.167 -1.929 4.811 1.00 87.50 90 GLN A C 1
ATOM 705 O O . GLN A 1 90 ? -1.429 -0.979 5.545 1.00 87.50 90 GLN A O 1
ATOM 710 N N . TYR A 1 91 ? -1.535 -3.175 5.123 1.00 88.94 91 TYR A N 1
ATOM 711 C CA . TYR A 1 91 ? -2.302 -3.501 6.330 1.00 88.94 91 TYR A CA 1
ATOM 712 C C . TYR A 1 91 ? -1.425 -3.827 7.544 1.00 88.94 91 TYR A C 1
ATOM 714 O O . TYR A 1 91 ? -1.930 -3.820 8.666 1.00 88.94 91 TYR A O 1
ATOM 722 N N . ILE A 1 92 ? -0.121 -4.068 7.360 1.00 88.56 92 ILE A N 1
ATOM 723 C CA . ILE A 1 92 ? 0.797 -4.411 8.458 1.00 88.56 92 ILE A CA 1
ATOM 724 C C . ILE A 1 92 ? 0.820 -3.324 9.546 1.00 88.56 92 ILE A C 1
ATOM 726 O O . ILE A 1 92 ? 0.694 -3.680 10.720 1.00 88.56 92 ILE A O 1
ATOM 730 N N . PRO A 1 93 ? 0.905 -2.015 9.225 1.00 86.38 93 PRO A N 1
ATOM 731 C CA . PRO A 1 93 ? 0.860 -0.974 10.250 1.00 86.38 93 PRO A CA 1
ATOM 732 C C . PRO A 1 93 ? -0.424 -1.018 11.090 1.00 86.38 93 PRO A C 1
ATOM 734 O O . PRO A 1 93 ? -0.360 -0.875 12.308 1.00 86.38 93 PRO A O 1
ATOM 737 N N . GLN A 1 94 ? -1.578 -1.277 10.465 1.00 86.81 94 GLN A N 1
ATOM 738 C CA . GLN A 1 94 ? -2.857 -1.366 11.174 1.00 86.81 94 GLN A CA 1
ATOM 739 C C . GLN A 1 94 ? -2.927 -2.601 12.078 1.00 86.81 94 GLN A C 1
ATOM 741 O O . GLN A 1 94 ? -3.433 -2.504 13.192 1.00 86.81 94 GLN A O 1
ATOM 746 N N . ILE A 1 95 ? -2.401 -3.747 11.628 1.00 89.56 95 ILE A N 1
ATOM 747 C CA . ILE A 1 95 ? -2.313 -4.963 12.452 1.00 89.56 95 ILE A CA 1
ATOM 748 C C . ILE A 1 95 ? -1.523 -4.681 13.726 1.00 89.56 95 ILE A C 1
ATOM 7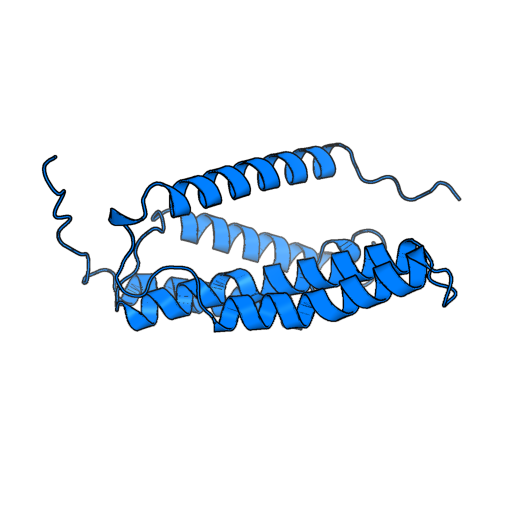50 O O . ILE A 1 95 ? -1.961 -5.067 14.809 1.00 89.56 95 ILE A O 1
ATOM 754 N N . MET A 1 96 ? -0.382 -3.999 13.590 1.00 87.75 96 MET A N 1
ATOM 755 C CA . MET A 1 96 ? 0.488 -3.666 14.717 1.00 87.75 96 MET A CA 1
ATOM 756 C C . MET A 1 96 ? -0.198 -2.714 15.694 1.00 87.75 96 MET A C 1
ATOM 758 O O . MET A 1 96 ? -0.183 -2.974 16.890 1.00 87.75 96 MET A O 1
ATOM 762 N N . VAL A 1 97 ? -0.859 -1.668 15.192 1.00 85.12 97 VAL A N 1
ATOM 763 C CA . VAL A 1 97 ? -1.646 -0.747 16.027 1.00 85.12 97 VAL A CA 1
ATOM 764 C C . VAL A 1 97 ? -2.735 -1.493 16.791 1.00 85.12 97 VAL A C 1
ATOM 766 O O . VAL A 1 97 ? -2.835 -1.348 18.003 1.00 85.12 97 VAL A O 1
ATOM 769 N N . ASN A 1 98 ? -3.521 -2.326 16.106 1.00 88.12 98 ASN A N 1
ATOM 770 C CA . ASN A 1 98 ? -4.597 -3.082 16.744 1.00 88.12 98 ASN A CA 1
ATOM 771 C C . ASN A 1 98 ? -4.071 -4.045 17.820 1.00 88.12 98 ASN A C 1
ATOM 773 O O . ASN A 1 98 ? -4.759 -4.282 18.807 1.00 88.12 98 ASN A O 1
ATOM 777 N N . LEU A 1 99 ? -2.881 -4.619 17.607 1.00 85.81 99 LEU A N 1
ATOM 778 C CA . LEU A 1 99 ? -2.223 -5.515 18.558 1.00 85.81 99 LEU A CA 1
ATOM 779 C C . LEU A 1 99 ? -1.687 -4.756 19.779 1.00 85.81 99 LEU A C 1
ATOM 781 O O . LEU A 1 99 ? -1.784 -5.258 20.888 1.00 85.81 99 LEU A O 1
ATOM 785 N N . MET A 1 100 ? -1.109 -3.570 19.580 1.00 84.75 100 MET A N 1
ATOM 786 C CA . MET A 1 100 ? -0.572 -2.745 20.669 1.00 84.75 100 MET A CA 1
ATOM 787 C C . MET A 1 100 ? -1.681 -2.127 21.524 1.00 84.75 100 MET A C 1
ATOM 789 O O . MET A 1 100 ? -1.550 -2.056 22.740 1.00 84.75 100 MET A O 1
ATOM 793 N N . ASP A 1 101 ? -2.774 -1.703 20.890 1.00 81.19 101 ASP A N 1
ATOM 794 C CA . ASP A 1 101 ? -3.894 -1.049 21.564 1.00 81.19 101 ASP A CA 1
ATOM 795 C C . ASP A 1 101 ? -4.975 -2.035 22.075 1.00 81.19 101 ASP A C 1
ATOM 797 O O . ASP A 1 101 ? -5.944 -1.592 22.700 1.00 81.19 101 ASP A O 1
ATOM 801 N N . ASP A 1 102 ? -4.880 -3.333 21.745 1.00 83.38 102 ASP A N 1
ATOM 802 C CA . ASP A 1 102 ? -5.899 -4.375 21.994 1.00 83.38 102 ASP A CA 1
ATOM 803 C C . ASP A 1 102 ? -7.340 -3.978 21.591 1.00 83.38 102 ASP A C 1
ATOM 805 O O . ASP A 1 102 ? -8.342 -4.426 22.166 1.00 83.38 102 ASP A O 1
ATOM 809 N N . LYS A 1 103 ? -7.458 -3.110 20.578 1.00 81.94 103 LYS A N 1
ATOM 810 C CA . LYS A 1 103 ? -8.723 -2.571 20.060 1.00 81.94 103 LYS A CA 1
ATOM 811 C C . LYS A 1 103 ? -8.632 -2.295 18.565 1.00 81.94 103 LYS A C 1
ATOM 813 O O . LYS A 1 103 ? -7.559 -2.023 18.035 1.00 81.94 103 LYS A O 1
ATOM 818 N N . VAL A 1 104 ? -9.776 -2.305 17.878 1.00 80.88 104 VAL A N 1
ATOM 819 C CA . VAL A 1 104 ? -9.854 -1.898 16.466 1.00 80.88 104 VAL A CA 1
ATOM 820 C C . VAL A 1 104 ? -10.581 -0.566 16.350 1.00 80.88 104 VAL A C 1
ATOM 822 O O . VAL A 1 104 ? -11.809 -0.514 16.354 1.00 80.88 104 VAL A O 1
ATOM 825 N N . ASN A 1 105 ? -9.807 0.511 16.218 1.00 74.69 105 ASN A N 1
ATOM 826 C CA . ASN A 1 105 ? -10.313 1.873 16.049 1.00 74.69 105 ASN A CA 1
ATOM 827 C C . ASN A 1 105 ? -10.035 2.396 14.635 1.00 74.69 105 ASN A C 1
ATOM 829 O O . ASN A 1 105 ? -9.027 2.055 14.022 1.00 74.69 105 ASN A O 1
ATOM 833 N N . GLY A 1 106 ? -10.915 3.266 14.133 1.00 70.88 106 GLY A N 1
ATOM 834 C CA . GLY A 1 106 ? -10.728 3.950 12.846 1.00 70.88 106 GLY A CA 1
ATOM 835 C C . GLY A 1 106 ? -11.174 3.166 11.606 1.00 70.88 106 GLY A C 1
ATOM 836 O O . GLY A 1 106 ? -11.077 3.692 10.502 1.00 70.88 106 GLY A O 1
ATOM 837 N N . LEU A 1 107 ? -11.710 1.948 11.763 1.00 77.75 107 LEU A N 1
ATOM 838 C CA . LEU A 1 107 ? -12.264 1.157 10.658 1.00 77.75 107 LEU A CA 1
ATOM 839 C C . LEU A 1 107 ? -13.795 1.115 10.719 1.00 77.75 107 LEU A C 1
ATOM 841 O O . LEU A 1 107 ? -14.384 0.632 11.687 1.00 77.75 107 LEU A O 1
ATOM 845 N N . HIS A 1 108 ? -14.446 1.586 9.653 1.00 81.31 108 HIS A N 1
ATOM 846 C CA . HIS A 1 108 ? -15.899 1.499 9.515 1.00 81.31 108 HIS A CA 1
ATOM 847 C C . HIS A 1 108 ? -16.347 0.025 9.388 1.00 81.31 108 HIS A C 1
ATOM 849 O O . HIS A 1 108 ? -15.680 -0.738 8.689 1.00 81.31 108 HIS A O 1
ATOM 855 N N . PRO A 1 109 ? -17.492 -0.403 9.957 1.00 74.44 109 PRO A N 1
ATOM 856 C CA . PRO A 1 109 ? -17.960 -1.795 9.873 1.00 74.44 109 PRO A CA 1
ATOM 857 C C . PRO A 1 109 ? -18.042 -2.363 8.444 1.00 74.44 109 PRO A C 1
ATOM 859 O O . PRO A 1 109 ? -17.683 -3.514 8.199 1.00 74.44 109 PRO A O 1
ATOM 862 N N . TYR A 1 110 ? -18.463 -1.538 7.481 1.00 82.88 110 TYR A N 1
ATOM 863 C CA . TYR A 1 110 ? -18.550 -1.926 6.065 1.00 82.88 110 TYR A CA 1
ATOM 864 C C . TYR A 1 110 ? -17.200 -1.951 5.332 1.00 82.88 110 TYR A C 1
ATOM 866 O O . TYR A 1 110 ? -17.104 -2.547 4.262 1.00 82.88 110 TYR A O 1
ATOM 874 N N . TRP A 1 111 ? -16.136 -1.370 5.899 1.00 85.12 111 TRP A N 1
ATOM 875 C CA . TRP A 1 111 ? -14.806 -1.370 5.278 1.00 85.12 111 TRP A CA 1
ATOM 876 C C . TRP A 1 111 ? -14.319 -2.797 5.019 1.00 85.12 111 TRP A C 1
ATOM 878 O O . TRP A 1 111 ? -13.864 -3.108 3.925 1.00 85.12 111 TRP A O 1
ATOM 888 N N . LYS A 1 112 ? -14.515 -3.695 5.992 1.00 82.25 112 LYS A N 1
ATOM 889 C CA . LYS A 1 112 ? -14.131 -5.106 5.882 1.00 82.25 112 LYS A CA 1
ATOM 890 C C . LYS A 1 112 ? -14.787 -5.773 4.668 1.00 82.25 112 LYS A C 1
ATOM 892 O O . LYS A 1 112 ? -14.118 -6.466 3.912 1.00 82.25 112 LYS A O 1
ATOM 897 N N . GLN A 1 113 ? -16.082 -5.539 4.467 1.00 86.50 113 GLN A N 1
ATOM 898 C CA . GLN A 1 113 ? -16.847 -6.127 3.364 1.00 86.50 113 GLN A CA 1
ATOM 899 C C . GLN A 1 113 ? -16.342 -5.634 2.004 1.00 86.50 113 GLN A C 1
ATOM 901 O O . GLN A 1 113 ? -16.192 -6.438 1.088 1.00 86.50 113 GLN A O 1
ATOM 906 N N . LEU A 1 114 ? -16.008 -4.343 1.897 1.00 86.00 114 LEU A N 1
ATOM 907 C CA . LEU A 1 114 ? -15.408 -3.771 0.690 1.00 86.00 114 LEU A CA 1
ATOM 908 C C . LEU A 1 114 ? -14.039 -4.394 0.387 1.00 86.00 114 LEU A C 1
ATOM 910 O O . LEU A 1 114 ? -13.782 -4.762 -0.756 1.00 86.00 114 LEU A O 1
ATOM 914 N N . GLN A 1 115 ? -13.189 -4.581 1.402 1.00 87.50 115 GLN A N 1
ATOM 915 C CA . GLN A 1 115 ? -11.868 -5.187 1.205 1.00 87.50 115 GLN A CA 1
ATOM 916 C C . GLN A 1 115 ? -11.947 -6.668 0.807 1.00 87.50 115 GLN A C 1
ATOM 918 O O . GLN A 1 115 ? -11.200 -7.102 -0.064 1.00 87.50 115 GLN A O 1
ATOM 923 N N . PHE A 1 116 ? -12.879 -7.440 1.380 1.00 84.94 116 PHE A N 1
ATOM 924 C CA . PHE A 1 116 ? -13.110 -8.824 0.942 1.00 84.94 116 PHE A CA 1
ATOM 925 C C . PHE A 1 116 ? -13.683 -8.904 -0.473 1.00 84.94 116 PHE A C 1
ATOM 927 O O . PHE A 1 116 ? -13.311 -9.803 -1.223 1.00 84.94 116 PHE A O 1
ATOM 934 N N . GLY A 1 117 ? -14.546 -7.959 -0.857 1.00 85.69 117 GLY A N 1
ATOM 935 C CA . GLY A 1 117 ? -15.008 -7.836 -2.239 1.00 85.69 117 GLY A CA 1
ATOM 936 C C . GLY A 1 117 ? -13.847 -7.592 -3.202 1.00 85.69 117 GLY A C 1
ATOM 937 O O . GLY A 1 117 ? -13.731 -8.289 -4.205 1.00 85.69 117 GLY A O 1
ATOM 938 N N . ASN A 1 118 ? -12.942 -6.671 -2.857 1.00 83.12 118 ASN A N 1
ATOM 939 C CA . ASN A 1 118 ? -11.753 -6.393 -3.659 1.00 83.12 118 ASN A CA 1
ATOM 940 C C . ASN A 1 118 ? -10.815 -7.612 -3.760 1.00 83.12 118 ASN A C 1
ATOM 942 O O . ASN A 1 118 ? -10.385 -7.968 -4.850 1.00 83.12 118 ASN A O 1
ATOM 946 N N . MET A 1 119 ? -10.571 -8.313 -2.647 1.00 83.12 119 MET A N 1
ATOM 947 C CA . MET A 1 119 ? -9.804 -9.567 -2.639 1.00 83.12 119 MET A CA 1
ATOM 948 C C . MET A 1 119 ? -10.412 -10.621 -3.577 1.00 83.12 119 MET A C 1
ATOM 950 O O . MET A 1 119 ? -9.686 -11.278 -4.319 1.00 83.12 119 MET A O 1
ATOM 954 N N . ALA A 1 120 ? -11.739 -10.779 -3.573 1.00 83.81 120 ALA A N 1
ATOM 955 C CA . ALA A 1 120 ? -12.412 -11.726 -4.456 1.00 83.81 120 ALA A CA 1
ATOM 956 C C . ALA A 1 120 ? -12.260 -11.346 -5.938 1.00 83.81 120 ALA A C 1
ATOM 958 O O . ALA A 1 120 ? -12.024 -12.228 -6.760 1.00 83.81 120 ALA A O 1
ATOM 959 N N . ILE A 1 121 ? -12.356 -10.054 -6.273 1.00 82.56 121 ILE A N 1
ATOM 960 C CA . ILE A 1 121 ? -12.145 -9.557 -7.641 1.00 82.56 121 ILE A CA 1
ATOM 961 C C . ILE A 1 121 ? -10.712 -9.847 -8.095 1.00 82.56 121 ILE A C 1
ATOM 963 O O . ILE A 1 121 ? -10.530 -10.467 -9.138 1.00 82.56 121 ILE A O 1
ATOM 967 N N . GLU A 1 122 ? -9.710 -9.493 -7.290 1.00 78.81 122 GLU A N 1
ATOM 968 C CA . GLU A 1 122 ? -8.301 -9.737 -7.625 1.00 78.81 122 GLU A CA 1
ATOM 969 C C . GLU A 1 122 ? -7.985 -11.234 -7.790 1.00 78.81 122 GLU A C 1
ATOM 971 O O . GLU A 1 122 ? -7.222 -11.626 -8.673 1.00 78.81 122 GLU A O 1
ATOM 976 N N . LEU A 1 123 ? -8.596 -12.097 -6.972 1.00 78.38 123 LEU A N 1
ATOM 977 C CA . LEU A 1 123 ? -8.442 -13.547 -7.088 1.00 78.38 123 LEU A CA 1
ATOM 978 C C . LEU A 1 123 ? -9.103 -14.090 -8.364 1.00 78.38 123 LEU A C 1
ATOM 980 O O . LEU A 1 123 ? -8.533 -14.959 -9.022 1.00 78.38 123 LEU A O 1
ATOM 984 N N . VAL A 1 124 ? -10.272 -13.569 -8.749 1.00 78.88 124 VAL A N 1
ATOM 985 C CA . VAL A 1 124 ? -10.919 -13.907 -10.027 1.00 78.88 124 VAL A CA 1
ATOM 986 C C . VAL A 1 124 ? -10.062 -13.444 -11.199 1.00 78.88 124 VAL A C 1
ATOM 988 O O . VAL A 1 124 ? -9.848 -14.222 -12.124 1.00 78.88 124 VAL A O 1
ATOM 991 N N . GLU A 1 125 ? -9.525 -12.226 -11.157 1.00 73.69 125 GLU A N 1
ATOM 992 C CA . GLU A 1 125 ? -8.612 -11.724 -12.187 1.00 73.69 125 GLU A CA 1
ATOM 993 C C . GLU A 1 125 ? -7.375 -12.615 -12.317 1.00 73.69 125 GLU A C 1
ATOM 995 O O . GLU A 1 125 ? -6.998 -12.994 -13.428 1.00 73.69 125 GLU A O 1
ATOM 1000 N N . TRP A 1 126 ? -6.788 -13.030 -11.193 1.00 72.44 126 TRP A N 1
ATOM 1001 C CA . TRP A 1 126 ? -5.658 -13.949 -11.202 1.00 72.44 126 TRP A CA 1
ATOM 1002 C C . TRP A 1 126 ? -6.026 -15.332 -11.759 1.00 72.44 126 TRP A C 1
ATOM 1004 O O . TRP A 1 126 ? -5.264 -15.889 -12.539 1.00 72.44 126 TRP A O 1
ATOM 1014 N N . ILE A 1 127 ? -7.192 -15.896 -11.431 1.00 75.25 127 ILE A N 1
ATOM 1015 C CA . ILE A 1 127 ? -7.608 -17.210 -11.958 1.00 75.25 127 ILE A CA 1
ATOM 1016 C C . ILE A 1 127 ? -7.928 -17.140 -13.457 1.00 75.25 127 ILE A C 1
ATOM 1018 O O . ILE A 1 127 ? -7.538 -18.029 -14.213 1.00 75.25 127 ILE A O 1
ATOM 1022 N N . VAL A 1 128 ? -8.644 -16.101 -13.892 1.00 71.25 128 VAL A N 1
ATOM 1023 C CA . VAL A 1 128 ? -9.131 -15.959 -15.273 1.00 71.25 128 VAL A CA 1
ATOM 1024 C C . VAL A 1 128 ? -8.002 -15.567 -16.225 1.00 71.25 128 VAL A C 1
ATOM 1026 O O . VAL A 1 128 ? -7.944 -16.071 -17.346 1.00 71.25 128 VAL A O 1
ATOM 1029 N N . TYR A 1 129 ? -7.089 -14.698 -15.788 1.00 65.88 129 TYR A N 1
ATOM 1030 C CA . TYR A 1 129 ? -6.043 -14.126 -16.642 1.00 65.88 129 TYR A CA 1
ATOM 1031 C C . TYR A 1 129 ? -4.624 -14.568 -16.273 1.00 65.88 129 TYR A C 1
ATOM 1033 O O . TYR A 1 129 ? -3.679 -14.251 -16.997 1.00 65.88 129 TYR A O 1
ATOM 1041 N N . GLY A 1 130 ? -4.452 -15.333 -15.191 1.00 55.31 130 GLY A N 1
ATOM 1042 C CA . GLY A 1 130 ? -3.149 -15.723 -14.639 1.00 55.31 130 GLY A CA 1
ATOM 1043 C C . GLY A 1 130 ? -2.303 -16.632 -15.520 1.00 55.31 130 GLY A C 1
ATOM 1044 O O . GLY A 1 130 ? -1.194 -16.979 -15.121 1.00 55.31 130 GLY A O 1
ATOM 1045 N N . HIS A 1 131 ? -2.777 -17.019 -16.705 1.00 50.53 131 HIS A N 1
ATOM 1046 C CA . HIS A 1 131 ? -1.985 -17.697 -17.731 1.00 50.53 131 HIS A CA 1
ATOM 1047 C C . HIS A 1 131 ? -2.024 -16.915 -19.058 1.00 50.53 131 HIS A C 1
ATOM 1049 O O . HIS A 1 131 ? -2.633 -17.324 -20.040 1.00 50.53 131 HIS A O 1
ATOM 1055 N N . GLY A 1 132 ? -1.324 -15.778 -19.092 1.00 48.28 132 GLY A N 1
ATOM 1056 C CA . GLY A 1 132 ? -0.550 -15.380 -20.275 1.00 48.28 132 GLY A CA 1
ATOM 1057 C C . GLY A 1 132 ? -1.237 -14.648 -21.434 1.00 48.28 132 GLY A C 1
ATOM 1058 O O . GLY A 1 132 ? -0.597 -14.520 -22.472 1.00 48.28 132 GLY A O 1
ATOM 1059 N N . VAL A 1 133 ? -2.469 -14.136 -21.315 1.00 44.00 133 VAL A N 1
ATOM 1060 C CA . VAL A 1 133 ? -3.142 -13.482 -22.470 1.00 44.00 133 VAL A CA 1
ATOM 1061 C C . VAL A 1 133 ? -3.106 -11.946 -22.440 1.00 44.00 133 VAL A C 1
ATOM 1063 O O . VAL A 1 133 ? -3.210 -11.313 -23.485 1.00 44.00 133 VAL A O 1
ATOM 1066 N N . LEU A 1 134 ? -2.853 -11.320 -21.288 1.00 43.53 134 LEU A N 1
ATOM 1067 C CA . LEU A 1 134 ? -2.643 -9.871 -21.188 1.00 43.53 134 LEU A CA 1
ATOM 1068 C C . LEU A 1 134 ? -1.296 -9.576 -20.525 1.00 43.53 134 LEU A C 1
ATOM 1070 O O . LEU A 1 134 ? -1.225 -9.204 -19.353 1.00 43.53 134 LEU A O 1
ATOM 1074 N N . GLY A 1 135 ? -0.218 -9.694 -21.305 1.00 43.62 135 GLY A N 1
ATOM 1075 C CA . GLY A 1 135 ? 1.084 -9.123 -20.933 1.00 43.62 135 GLY A CA 1
ATOM 1076 C C . GLY A 1 135 ? 0.982 -7.643 -20.527 1.00 43.62 135 GLY A C 1
ATOM 1077 O O . GLY A 1 135 ? 1.753 -7.198 -19.685 1.00 43.62 135 GLY A O 1
ATOM 1078 N N . ASP A 1 136 ? -0.051 -6.942 -21.012 1.00 40.53 136 ASP A N 1
ATOM 1079 C CA . ASP A 1 136 ? -0.331 -5.527 -20.748 1.00 40.53 136 ASP A CA 1
ATOM 1080 C C . ASP A 1 136 ? -1.209 -5.240 -19.508 1.00 40.53 136 ASP A C 1
ATOM 1082 O O . ASP A 1 136 ? -1.259 -4.097 -19.061 1.00 40.53 136 ASP A O 1
ATOM 1086 N N . LEU A 1 137 ? -1.856 -6.243 -18.887 1.00 42.38 137 LEU A N 1
ATOM 1087 C CA . LEU A 1 137 ? -2.498 -6.093 -17.559 1.00 42.38 137 LEU A CA 1
ATOM 1088 C C . LEU A 1 137 ? -1.687 -6.728 -16.422 1.00 42.38 137 LEU A C 1
ATOM 1090 O O . LEU A 1 137 ? -1.942 -6.441 -15.253 1.00 42.38 137 LEU A O 1
ATOM 1094 N N . SER A 1 138 ? -0.662 -7.522 -16.747 1.00 44.16 138 SER A N 1
ATOM 1095 C CA . SER A 1 138 ? 0.308 -8.054 -15.777 1.00 44.16 138 SER A CA 1
ATOM 1096 C C . SER A 1 138 ? 1.076 -6.947 -15.032 1.00 44.16 138 SER A C 1
ATOM 1098 O O . SER A 1 138 ? 1.714 -7.186 -13.998 1.00 44.16 138 SER A O 1
ATOM 1100 N N . PHE A 1 139 ? 0.977 -5.713 -15.529 1.00 44.88 139 PHE A N 1
ATOM 1101 C CA . PHE A 1 139 ? 1.374 -4.512 -14.822 1.00 44.88 139 PHE A CA 1
ATOM 1102 C C . PHE A 1 139 ? 0.546 -4.352 -13.537 1.00 44.88 139 PHE A C 1
ATOM 1104 O O . PHE A 1 139 ? 1.149 -4.308 -12.474 1.00 44.88 139 PHE A O 1
ATOM 1111 N N . ILE A 1 140 ? -0.788 -4.404 -13.551 1.00 50.81 140 ILE A N 1
ATOM 1112 C CA . ILE A 1 140 ? -1.652 -4.065 -12.394 1.00 50.81 140 ILE A CA 1
ATOM 1113 C C . ILE A 1 140 ? -1.649 -5.139 -11.296 1.00 50.81 140 ILE A C 1
ATOM 1115 O O . ILE A 1 140 ? -1.667 -4.810 -10.111 1.00 50.81 140 ILE A O 1
ATOM 1119 N N . VAL A 1 141 ? -1.541 -6.418 -11.659 1.00 58.09 141 VAL A N 1
ATOM 1120 C CA . VAL A 1 141 ? -1.649 -7.510 -10.681 1.00 58.09 141 VAL A CA 1
ATOM 1121 C C . VAL A 1 141 ? -0.343 -7.636 -9.868 1.00 58.09 141 VAL A C 1
ATOM 1123 O O . VAL A 1 141 ? 0.744 -7.765 -10.456 1.00 58.09 141 VAL A O 1
ATOM 1126 N N . PRO A 1 142 ? -0.387 -7.570 -8.520 1.00 62.75 142 PRO A N 1
ATOM 1127 C CA . PRO A 1 142 ? 0.782 -7.825 -7.683 1.00 62.75 142 PRO A CA 1
ATOM 1128 C C . PRO A 1 142 ? 1.311 -9.242 -7.920 1.00 62.75 142 PRO A C 1
ATOM 1130 O O . PRO A 1 142 ? 0.591 -10.131 -8.368 1.00 62.75 142 PRO A O 1
ATOM 1133 N N . SER A 1 143 ? 2.584 -9.488 -7.607 1.00 71.75 143 SER A N 1
ATOM 1134 C CA . SER A 1 143 ? 3.083 -10.864 -7.638 1.00 71.75 143 SER A CA 1
ATOM 1135 C C . SER A 1 143 ? 2.299 -11.724 -6.637 1.00 71.75 143 SER A C 1
ATOM 1137 O O . SER A 1 143 ? 1.907 -11.240 -5.574 1.00 71.75 143 SER A O 1
ATOM 1139 N N . LEU A 1 144 ? 2.090 -13.006 -6.949 1.00 73.94 144 LEU A N 1
ATOM 1140 C CA . LEU A 1 144 ? 1.343 -13.930 -6.086 1.00 73.94 144 LEU A CA 1
ATOM 1141 C C . LEU A 1 144 ? 1.814 -13.915 -4.612 1.00 73.94 144 LEU A C 1
ATOM 1143 O O . LEU A 1 144 ? 0.960 -13.871 -3.729 1.00 73.94 144 LEU A O 1
ATOM 1147 N N . PRO A 1 145 ? 3.127 -13.844 -4.300 1.00 78.88 145 PRO A N 1
ATOM 1148 C CA . PRO A 1 145 ? 3.578 -13.668 -2.920 1.00 78.88 145 PRO A CA 1
ATOM 1149 C C . PRO A 1 145 ? 3.061 -12.384 -2.252 1.00 78.88 145 PRO A C 1
ATOM 1151 O O . PRO A 1 145 ? 2.666 -12.423 -1.090 1.00 78.88 145 PRO A O 1
ATOM 1154 N N . LEU A 1 146 ? 3.032 -11.254 -2.967 1.00 79.94 146 LEU A N 1
ATOM 1155 C CA . LEU A 1 146 ? 2.530 -9.982 -2.436 1.00 79.94 146 LEU A CA 1
ATOM 1156 C C . LEU A 1 146 ? 1.011 -10.006 -2.237 1.00 79.94 146 LEU A C 1
ATOM 1158 O O . LEU A 1 146 ? 0.536 -9.483 -1.231 1.00 79.94 146 LEU A O 1
ATOM 1162 N N . MET A 1 147 ? 0.267 -10.652 -3.142 1.00 80.44 147 MET A N 1
ATOM 1163 C CA . MET A 1 147 ? -1.173 -10.881 -2.962 1.00 80.44 147 MET A CA 1
ATOM 1164 C C . MET A 1 147 ? -1.437 -11.703 -1.696 1.00 80.44 147 MET A C 1
ATOM 1166 O O . MET A 1 147 ? -2.227 -11.290 -0.855 1.00 80.44 147 MET A O 1
ATOM 1170 N N . ILE A 1 148 ? -0.698 -12.802 -1.496 1.00 84.69 148 ILE A N 1
ATOM 1171 C CA . ILE A 1 148 ? -0.824 -13.645 -0.298 1.00 84.69 148 ILE A CA 1
ATOM 1172 C C . ILE A 1 148 ? -0.529 -12.849 0.978 1.00 84.69 148 ILE A C 1
ATOM 1174 O O . ILE A 1 148 ? -1.288 -12.946 1.940 1.00 84.69 148 ILE A O 1
ATOM 1178 N N . ILE A 1 149 ? 0.546 -12.051 1.007 1.00 87.44 149 ILE A N 1
ATOM 1179 C CA . ILE A 1 149 ? 0.882 -11.218 2.176 1.00 87.44 149 ILE A CA 1
ATOM 1180 C C . ILE A 1 149 ? -0.262 -10.249 2.487 1.00 87.44 149 ILE A C 1
ATOM 1182 O O . ILE A 1 149 ? -0.682 -10.142 3.643 1.00 87.44 149 ILE A O 1
ATOM 1186 N N . LYS A 1 150 ? -0.787 -9.572 1.463 1.00 89.19 150 LYS A N 1
ATOM 1187 C CA . LYS A 1 150 ? -1.891 -8.621 1.593 1.00 89.19 150 LYS A CA 1
ATOM 1188 C C . LYS A 1 150 ? -3.155 -9.301 2.129 1.00 89.19 150 LYS A C 1
ATOM 1190 O O . LYS A 1 150 ? -3.758 -8.806 3.081 1.00 89.19 150 LYS A O 1
ATOM 1195 N N . ASP A 1 151 ? -3.521 -1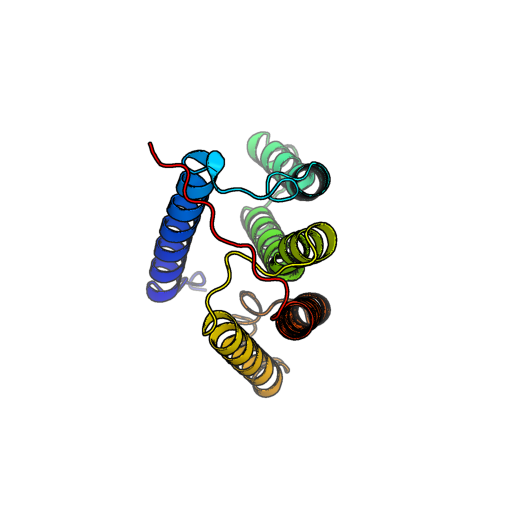0.446 1.566 1.00 88.31 151 ASP A N 1
ATOM 1196 C CA . ASP A 1 151 ? -4.747 -11.171 1.902 1.00 88.31 151 ASP A CA 1
ATOM 1197 C C . ASP A 1 151 ? -4.680 -11.792 3.302 1.00 88.31 151 ASP A C 1
ATOM 1199 O O . ASP A 1 151 ? -5.623 -11.667 4.085 1.00 88.31 151 ASP A O 1
ATOM 1203 N N . LEU A 1 152 ? -3.539 -12.383 3.675 1.00 91.06 152 LEU A N 1
ATOM 1204 C CA . LEU A 1 152 ? -3.304 -12.849 5.044 1.00 91.06 152 LEU A CA 1
ATOM 1205 C C . LEU A 1 152 ? -3.378 -11.691 6.040 1.00 91.06 152 LEU A C 1
ATOM 1207 O O . LEU A 1 152 ? -4.003 -11.819 7.092 1.00 91.06 152 LEU A O 1
ATOM 1211 N N . SER A 1 153 ? -2.797 -10.542 5.695 1.00 91.12 153 SER A N 1
ATOM 1212 C CA . SER A 1 153 ? -2.870 -9.348 6.536 1.00 91.12 153 SER A CA 1
ATOM 1213 C C . SER A 1 153 ? -4.319 -8.876 6.715 1.00 91.12 153 SER A C 1
ATOM 1215 O O . SER A 1 153 ? -4.747 -8.576 7.830 1.00 91.12 153 SER A O 1
ATOM 1217 N N . LEU A 1 154 ? -5.120 -8.878 5.646 1.00 90.81 154 LEU A N 1
ATOM 1218 C CA . LEU A 1 154 ? -6.537 -8.527 5.714 1.00 90.81 154 LEU A CA 1
ATOM 1219 C C . LEU A 1 154 ? -7.338 -9.506 6.589 1.00 90.81 154 LEU A C 1
ATOM 1221 O O . LEU A 1 154 ? -8.185 -9.077 7.378 1.00 90.81 154 LEU A O 1
ATOM 1225 N N . LEU A 1 155 ? -7.057 -10.809 6.494 1.00 90.44 155 LEU A N 1
ATOM 1226 C CA . LEU A 1 155 ? -7.664 -11.827 7.355 1.00 90.44 155 LEU A CA 1
ATOM 1227 C C . LEU A 1 155 ? -7.327 -11.591 8.831 1.00 90.44 155 LEU A C 1
ATOM 1229 O O . LEU A 1 155 ? -8.225 -11.660 9.672 1.00 90.44 155 LEU A O 1
ATOM 1233 N N . VAL A 1 156 ? -6.073 -11.247 9.142 1.00 91.75 156 VAL A N 1
ATOM 1234 C CA . VAL A 1 156 ? -5.639 -10.905 10.506 1.00 91.75 156 VAL A CA 1
ATOM 1235 C C . VAL A 1 156 ? -6.392 -9.682 11.029 1.00 91.75 156 VAL A C 1
ATOM 1237 O O . VAL A 1 156 ? -6.957 -9.752 12.119 1.00 91.75 156 VAL A O 1
ATOM 1240 N N . VAL A 1 157 ? -6.501 -8.598 10.250 1.00 89.94 157 VAL A N 1
ATOM 1241 C CA . VAL A 1 157 ? -7.315 -7.423 10.634 1.00 89.94 157 VAL A CA 1
ATOM 1242 C C . VAL A 1 157 ? -8.777 -7.824 10.856 1.00 89.94 157 VAL A C 1
ATOM 1244 O O . VAL A 1 157 ? -9.417 -7.404 11.821 1.00 89.94 157 VAL A O 1
ATOM 1247 N N . GLY A 1 158 ? -9.317 -8.678 9.985 1.00 87.81 158 GLY A N 1
ATOM 1248 C CA . GLY A 1 158 ? -10.679 -9.188 10.086 1.00 87.81 158 GLY A CA 1
ATOM 1249 C C . GLY A 1 158 ? -10.938 -10.028 11.340 1.00 87.81 158 GLY A C 1
ATOM 1250 O O . GLY A 1 158 ? -12.069 -10.005 11.838 1.00 87.81 158 GLY A O 1
ATOM 1251 N N . LEU A 1 159 ? -9.921 -10.743 11.827 1.00 89.50 159 LEU A N 1
ATOM 1252 C CA . LEU A 1 159 ? -9.930 -11.526 13.061 1.00 89.50 159 LEU A CA 1
ATOM 1253 C C . LEU A 1 159 ? -9.766 -10.629 14.293 1.00 89.50 159 LEU A C 1
ATOM 1255 O O . LEU A 1 159 ? -10.553 -10.757 15.228 1.00 89.50 159 LEU A O 1
ATOM 1259 N N . GLN A 1 160 ? -8.843 -9.662 14.263 1.00 89.81 160 GLN A N 1
ATOM 1260 C CA . GLN A 1 160 ? -8.698 -8.640 15.309 1.00 89.81 160 GLN A CA 1
ATOM 1261 C C . GLN A 1 160 ? -10.012 -7.880 15.530 1.00 89.81 160 GLN A C 1
ATOM 1263 O O . GLN A 1 160 ? -10.419 -7.670 16.667 1.00 89.81 160 GLN A O 1
ATOM 1268 N N . TYR A 1 161 ? -10.739 -7.550 14.458 1.00 86.75 161 TYR A N 1
ATOM 1269 C CA . TYR A 1 161 ? -12.057 -6.913 14.561 1.00 86.75 161 TYR A CA 1
ATOM 1270 C C . TYR A 1 161 ? -13.079 -7.778 15.310 1.00 86.75 161 TYR A C 1
ATOM 1272 O O . TYR A 1 161 ? -13.946 -7.255 16.004 1.00 86.75 161 TYR A O 1
ATOM 1280 N N . HIS A 1 162 ? -13.007 -9.104 15.160 1.00 85.12 162 HIS A N 1
ATOM 1281 C CA . HIS A 1 162 ? -13.911 -10.020 15.849 1.00 85.12 162 HIS A CA 1
ATOM 1282 C C . HIS A 1 162 ? -13.533 -10.185 17.324 1.00 85.12 162 HIS A C 1
ATOM 1284 O O . HIS A 1 162 ? -14.407 -10.091 18.181 1.00 85.12 162 HIS A O 1
ATOM 1290 N N . LEU A 1 163 ? -12.242 -10.377 17.612 1.00 86.75 163 LEU A N 1
ATOM 1291 C CA . LEU A 1 163 ? -11.735 -10.574 18.971 1.00 86.75 163 LEU A CA 1
ATOM 1292 C C . LEU A 1 163 ? -11.877 -9.315 19.831 1.00 86.75 163 LEU A C 1
ATOM 1294 O O . LEU A 1 163 ? -12.343 -9.390 20.963 1.00 86.75 163 LEU A O 1
ATOM 1298 N N . TYR A 1 164 ? -11.541 -8.151 19.280 1.00 84.31 164 TYR A N 1
ATOM 1299 C CA . TYR A 1 164 ? -11.539 -6.891 20.020 1.00 84.31 164 TYR A CA 1
ATOM 1300 C C . TYR A 1 164 ? -12.860 -6.119 19.937 1.00 84.31 164 TYR A C 1
ATOM 1302 O O . TYR A 1 164 ? -12.945 -4.983 20.402 1.00 84.31 164 TYR A O 1
ATOM 1310 N N . ARG A 1 165 ? -13.919 -6.719 19.374 1.00 72.25 165 ARG A N 1
ATOM 1311 C CA . ARG A 1 165 ? -15.238 -6.079 19.213 1.00 72.25 165 ARG A CA 1
ATOM 1312 C C . ARG A 1 165 ? -15.802 -5.524 20.526 1.00 72.25 165 ARG A C 1
ATOM 1314 O O . ARG A 1 165 ? -16.560 -4.558 20.498 1.00 72.25 165 ARG A O 1
ATOM 1321 N N . HIS A 1 166 ? -15.451 -6.147 21.648 1.00 68.81 166 HIS A N 1
ATOM 1322 C CA . HIS A 1 166 ? -15.950 -5.808 22.979 1.00 68.81 166 HIS A CA 1
ATOM 1323 C C . HIS A 1 166 ? -15.060 -4.818 23.747 1.00 68.81 166 HIS A C 1
ATOM 1325 O O . HIS A 1 166 ? -15.515 -4.263 24.740 1.00 68.81 166 HIS A O 1
ATOM 1331 N N . ASN A 1 167 ? -13.848 -4.532 23.260 1.00 68.56 167 ASN A N 1
ATOM 1332 C CA . ASN A 1 167 ? -12.882 -3.633 23.904 1.00 68.56 167 ASN A CA 1
ATOM 1333 C C . ASN A 1 167 ? -13.050 -2.169 23.452 1.00 68.56 167 ASN A C 1
ATOM 1335 O O . ASN A 1 167 ? -12.079 -1.416 23.381 1.00 68.56 167 ASN A O 1
ATOM 1339 N N . GLN A 1 168 ? -14.266 -1.763 23.069 1.00 58.00 168 GLN A N 1
ATOM 1340 C CA . GLN A 1 168 ? -14.482 -0.416 22.542 1.00 58.00 168 GLN A CA 1
ATOM 1341 C C . GLN A 1 168 ? -14.210 0.633 23.629 1.00 58.00 168 GLN A C 1
ATOM 1343 O O . GLN A 1 168 ? -14.730 0.501 24.737 1.00 58.00 168 GLN A O 1
ATOM 1348 N N . PRO A 1 169 ? -13.414 1.675 23.337 1.00 55.31 169 PRO A N 1
ATOM 1349 C CA . PRO A 1 169 ? -13.166 2.736 24.299 1.00 55.31 169 PRO A CA 1
ATOM 1350 C C . PRO A 1 169 ? -14.440 3.555 24.528 1.00 55.31 169 PRO A C 1
ATOM 1352 O O . PRO A 1 169 ? -15.127 3.924 23.573 1.00 55.31 169 PRO A O 1
ATOM 1355 N N . GLU A 1 170 ? -14.715 3.905 25.786 1.00 47.78 170 GLU A N 1
ATOM 1356 C CA . GLU A 1 170 ? -15.584 5.039 26.097 1.00 47.78 170 GLU A CA 1
ATOM 1357 C C . GLU A 1 170 ? -14.984 6.277 25.424 1.00 47.78 170 GLU A C 1
ATOM 1359 O O . GLU A 1 170 ? -13.858 6.690 25.714 1.00 47.78 170 GLU A O 1
ATOM 1364 N N . ILE A 1 171 ? -15.706 6.842 24.457 1.00 50.00 171 ILE A N 1
ATOM 1365 C CA . ILE A 1 171 ? -15.274 8.051 23.763 1.00 50.00 171 ILE A CA 1
ATOM 1366 C C . ILE A 1 171 ? -15.420 9.211 24.752 1.00 50.00 171 ILE A C 1
ATOM 1368 O O . ILE A 1 171 ? -16.467 9.851 24.831 1.00 50.00 171 ILE A O 1
ATOM 1372 N N . HIS A 1 172 ? -14.371 9.495 25.522 1.00 40.38 172 HIS A N 1
ATOM 1373 C CA . HIS A 1 172 ? -14.264 10.759 26.237 1.00 40.38 172 HIS A CA 1
ATOM 1374 C C . HIS A 1 172 ? -13.964 11.858 25.220 1.00 40.38 172 HIS A C 1
ATOM 1376 O O . HIS A 1 172 ? -12.809 12.167 24.919 1.00 40.38 172 HIS A O 1
ATOM 1382 N N . TYR A 1 173 ? -15.022 12.454 24.671 1.00 44.16 173 TYR A N 1
ATOM 1383 C CA . TYR A 1 173 ? -14.907 13.768 24.060 1.00 44.16 173 TYR A CA 1
ATOM 1384 C C . TYR A 1 173 ? -14.365 14.708 25.138 1.00 44.16 173 TYR A C 1
ATOM 1386 O O . TYR A 1 173 ? -15.009 14.917 26.164 1.00 44.16 173 TYR A O 1
ATOM 1394 N N . LYS A 1 174 ? -13.156 15.245 24.941 1.00 43.41 174 LYS A N 1
ATOM 1395 C CA . LYS A 1 174 ? -12.755 16.433 25.691 1.00 43.41 174 LYS A CA 1
ATOM 1396 C C . LYS A 1 174 ? -13.704 17.542 25.260 1.00 43.41 174 LYS A C 1
ATOM 1398 O O . LYS A 1 174 ? -13.636 17.979 24.113 1.00 43.41 174 LYS A O 1
ATOM 1403 N N . GLU A 1 175 ? -14.600 17.930 26.160 1.00 40.25 175 GLU A N 1
ATOM 1404 C CA . GLU A 1 175 ? -15.313 19.198 26.062 1.00 40.25 175 GLU A CA 1
ATOM 1405 C C . GLU A 1 175 ? -14.251 20.296 25.907 1.00 40.25 175 GLU A C 1
ATOM 1407 O O . GLU A 1 175 ? -13.307 20.375 26.700 1.00 40.25 175 GLU A O 1
ATOM 1412 N N . VAL A 1 176 ? -14.339 21.031 24.798 1.00 45.09 176 VAL A N 1
ATOM 1413 C CA . VAL A 1 176 ? -13.523 22.219 24.525 1.00 45.09 176 VAL A CA 1
ATOM 1414 C C . VAL A 1 176 ? -14.187 23.407 25.194 1.00 45.09 176 VAL A C 1
ATOM 1416 O O . VAL A 1 176 ? -15.419 23.536 25.017 1.00 45.09 176 VAL A O 1
#